Protein AF-A0A538DVA8-F1 (afdb_monomer)

Sequence (79 aa):
MIGDPTNNRRLLIHFWGGVEPCYGVEVRVVETSTDVKVTVLGGTPPDARDKACVALAKYYEASVDLKSPLGTRTIVVMK

Solvent-accessible surface area (backbone atoms only — not comparable to full-atom values): 4871 Å² total; per-residue (Å²): 107,48,69,35,94,92,38,58,37,31,38,38,41,62,49,76,40,52,47,77,80,43,30,40,77,49,79,47,78,50,79,58,96,56,36,41,36,37,35,77,50,71,46,67,38,84,94,29,73,91,51,96,68,75,100,47,82,36,81,47,76,48,78,45,81,47,98,57,66,47,84,88,41,46,80,41,82,53,132

Foldseek 3Di:
DDQDPVDQQKDKDKDKAFDPPQKDWDWDWDDDPAEIEIEIDMGGDPVCPPPDGDPDIDMDIDMDGHPDGCPNHYYHYDD

Structure (mmCIF, N/CA/C/O backbone):
data_AF-A0A538DVA8-F1
#
_entry.id   AF-A0A538DVA8-F1
#
loop_
_atom_site.group_PDB
_atom_site.id
_atom_site.type_symbol
_atom_site.label_atom_id
_atom_site.label_alt_id
_atom_site.label_comp_id
_atom_site.label_asym_id
_atom_site.label_entity_id
_atom_site.label_seq_id
_atom_site.pdbx_PDB_ins_code
_atom_site.Cartn_x
_atom_site.Cartn_y
_atom_site.Cartn_z
_atom_site.occupancy
_atom_site.B_iso_or_equiv
_atom_site.auth_seq_id
_atom_site.auth_comp_id
_atom_site.auth_asym_id
_atom_site.auth_atom_id
_atom_site.pdbx_PDB_model_num
ATOM 1 N N . MET A 1 1 ? 2.292 -2.063 7.691 1.00 86.06 1 MET A N 1
ATOM 2 C CA . MET A 1 1 ? 1.043 -1.271 7.683 1.00 86.06 1 MET A CA 1
ATOM 3 C C . MET A 1 1 ? 0.726 -0.905 9.113 1.00 86.06 1 MET A C 1
ATOM 5 O O . MET A 1 1 ? 0.870 -1.764 9.975 1.00 86.06 1 MET A O 1
ATOM 9 N N . ILE A 1 2 ? 0.349 0.341 9.365 1.00 89.19 2 ILE A N 1
ATOM 10 C CA . ILE A 1 2 ? 0.073 0.855 10.707 1.00 89.19 2 ILE A CA 1
ATOM 11 C C . ILE A 1 2 ? -1.012 1.932 10.621 1.00 89.19 2 ILE A C 1
ATOM 13 O O . ILE A 1 2 ? -1.083 2.652 9.627 1.00 89.19 2 ILE A O 1
ATOM 17 N N . GLY A 1 3 ? -1.882 2.021 11.628 1.00 88.81 3 GLY A N 1
ATOM 18 C CA . GLY A 1 3 ? -2.799 3.156 11.745 1.00 88.81 3 GLY A CA 1
ATOM 19 C C . GLY A 1 3 ? -2.022 4.449 11.994 1.00 88.81 3 GLY A C 1
ATOM 20 O O . GLY A 1 3 ? -1.025 4.438 12.712 1.00 88.81 3 GLY A O 1
ATOM 21 N N . ASP A 1 4 ? -2.458 5.556 11.405 1.00 89.50 4 ASP A N 1
ATOM 22 C CA . ASP A 1 4 ? -1.842 6.858 11.654 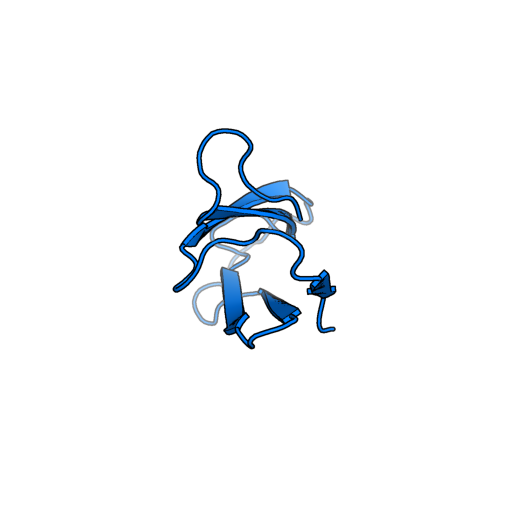1.00 89.50 4 ASP A CA 1
ATOM 23 C C . ASP A 1 4 ? -2.090 7.273 13.122 1.00 89.50 4 ASP A C 1
ATOM 25 O O . ASP A 1 4 ? -3.248 7.357 13.550 1.00 89.50 4 ASP A O 1
ATOM 29 N N . PRO A 1 5 ? -1.035 7.537 13.920 1.00 87.31 5 PRO A N 1
ATOM 30 C CA . PRO A 1 5 ? -1.185 7.891 15.332 1.00 87.31 5 PRO A CA 1
ATOM 31 C C . PRO A 1 5 ? -1.879 9.243 15.542 1.00 87.31 5 PRO A C 1
ATOM 33 O O . PRO A 1 5 ? -2.389 9.509 16.629 1.00 87.31 5 PRO A O 1
ATOM 36 N N . THR A 1 6 ? -1.905 10.096 14.517 1.00 92.25 6 THR A N 1
ATOM 37 C CA . THR A 1 6 ? -2.542 11.416 14.548 1.00 92.25 6 THR A CA 1
ATOM 38 C C . THR A 1 6 ? -3.955 11.401 13.964 1.00 92.25 6 THR A C 1
ATOM 40 O O . THR A 1 6 ? -4.739 12.311 14.233 1.00 92.25 6 THR A O 1
ATOM 43 N N . ASN A 1 7 ? -4.315 10.359 13.204 1.00 92.88 7 ASN A N 1
ATOM 44 C CA . ASN A 1 7 ? -5.619 10.227 12.565 1.00 92.88 7 ASN A CA 1
ATOM 45 C C . ASN A 1 7 ? -6.108 8.771 12.557 1.00 92.88 7 ASN A C 1
ATOM 47 O O . ASN A 1 7 ? -5.720 7.952 11.728 1.00 92.88 7 ASN A O 1
ATOM 51 N N . ASN A 1 8 ? -7.084 8.467 13.413 1.00 93.19 8 ASN A N 1
ATOM 52 C CA . ASN A 1 8 ? -7.626 7.113 13.540 1.00 93.19 8 ASN A CA 1
ATOM 53 C C . ASN A 1 8 ? -8.409 6.605 12.313 1.00 93.19 8 ASN A C 1
ATOM 55 O O . ASN A 1 8 ? -8.826 5.450 12.312 1.00 93.19 8 ASN A O 1
ATOM 59 N N . ARG A 1 9 ? -8.635 7.428 11.286 1.00 95.75 9 ARG A N 1
ATOM 60 C CA . ARG A 1 9 ? -9.256 7.047 10.008 1.00 95.75 9 ARG A CA 1
ATOM 61 C C . ARG A 1 9 ? -8.242 6.928 8.877 1.00 95.75 9 ARG A C 1
ATOM 63 O O . ARG A 1 9 ? -8.651 6.803 7.730 1.00 95.75 9 ARG A O 1
ATOM 70 N N . ARG A 1 10 ? -6.944 6.947 9.168 1.00 96.00 10 ARG A N 1
ATOM 71 C CA . ARG A 1 10 ? -5.904 6.839 8.149 1.00 96.00 10 ARG A CA 1
ATOM 72 C C . ARG A 1 10 ? -5.028 5.620 8.389 1.00 96.00 10 ARG A C 1
ATOM 74 O O . ARG A 1 10 ? -4.630 5.334 9.517 1.00 96.00 10 ARG A O 1
ATOM 81 N N . LEU A 1 11 ? -4.745 4.893 7.313 1.00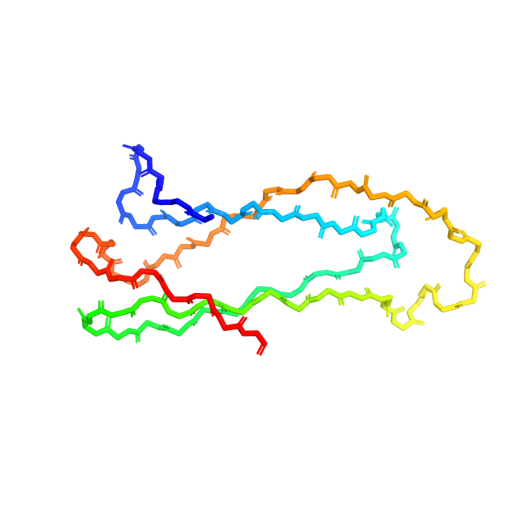 95.38 11 LEU A N 1
ATOM 82 C CA . LEU A 1 11 ? -3.827 3.762 7.310 1.00 95.38 11 LEU A CA 1
ATOM 83 C C . LEU A 1 11 ? -2.574 4.120 6.511 1.00 95.38 11 LEU A C 1
ATOM 85 O O . LEU A 1 11 ? -2.670 4.526 5.353 1.00 95.38 11 LEU A O 1
ATOM 89 N N . LEU A 1 12 ? -1.409 3.921 7.123 1.00 95.31 12 LEU A N 1
ATOM 90 C CA . LEU A 1 12 ? -0.106 4.060 6.486 1.00 95.31 12 LEU A CA 1
ATOM 91 C C . LEU A 1 12 ? 0.389 2.683 6.038 1.00 95.31 12 LEU A C 1
ATOM 93 O O . LEU A 1 12 ? 0.444 1.714 6.808 1.00 95.31 12 LEU A O 1
ATOM 97 N N . ILE A 1 13 ? 0.740 2.587 4.763 1.00 94.69 13 ILE A N 1
ATOM 98 C CA . ILE A 1 13 ? 1.145 1.355 4.100 1.00 94.69 13 ILE A CA 1
ATOM 99 C C . ILE A 1 13 ? 2.581 1.525 3.643 1.00 94.69 13 ILE A C 1
ATOM 101 O O . ILE A 1 13 ? 2.875 2.269 2.714 1.00 94.69 13 ILE A O 1
ATOM 105 N N . HIS A 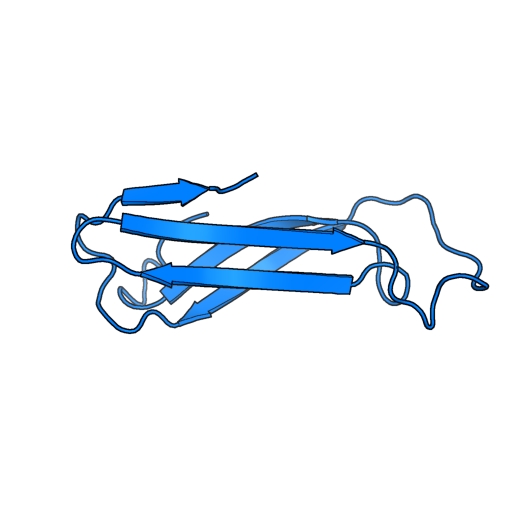1 14 ? 3.464 0.786 4.297 1.00 94.06 14 HIS A N 1
ATOM 106 C CA . HIS A 1 14 ? 4.874 0.722 3.961 1.00 94.06 14 HIS A CA 1
ATOM 107 C C . HIS A 1 14 ? 5.185 -0.529 3.161 1.00 94.06 14 HIS A C 1
ATOM 109 O O . HIS A 1 14 ? 4.782 -1.625 3.559 1.00 94.06 14 HIS A O 1
ATOM 115 N N . PHE A 1 15 ? 5.905 -0.370 2.056 1.00 93.62 15 PHE A N 1
ATOM 116 C CA . PHE A 1 15 ? 6.270 -1.476 1.178 1.00 93.62 15 PHE A CA 1
ATOM 117 C C . PHE A 1 15 ? 7.521 -1.147 0.357 1.00 93.62 15 PHE A C 1
ATOM 119 O O . PHE A 1 15 ? 7.904 0.011 0.203 1.00 93.62 15 PHE A O 1
ATOM 126 N N . TRP A 1 16 ? 8.149 -2.185 -0.188 1.00 94.94 16 TRP A N 1
ATOM 127 C CA . TRP A 1 16 ? 9.230 -2.055 -1.161 1.00 94.94 16 TRP A CA 1
ATOM 128 C C . TRP A 1 16 ? 8.681 -2.241 -2.577 1.00 94.94 16 TRP A 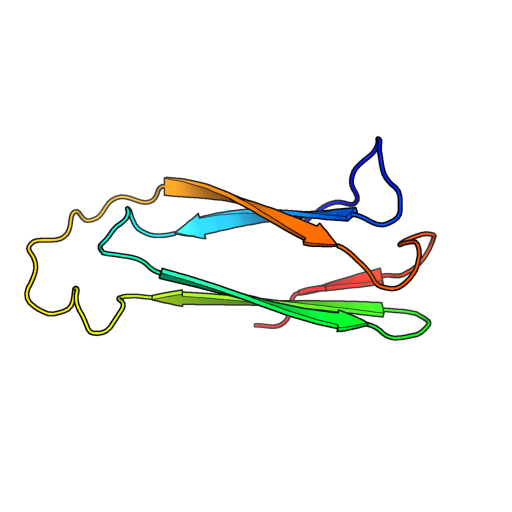C 1
ATOM 130 O O . TRP A 1 16 ? 7.816 -3.086 -2.803 1.00 94.94 16 TRP A O 1
ATOM 140 N N . GLY A 1 17 ? 9.193 -1.468 -3.529 1.00 94.44 17 GLY A N 1
ATOM 141 C CA . GLY A 1 17 ? 8.847 -1.563 -4.945 1.00 94.44 17 GLY A CA 1
ATOM 142 C C . GLY A 1 17 ? 10.016 -1.164 -5.841 1.00 94.44 17 GLY A C 1
ATOM 143 O O . GLY A 1 17 ? 11.075 -0.780 -5.349 1.00 94.44 17 GLY A O 1
ATOM 144 N N . GLY A 1 18 ? 9.836 -1.249 -7.156 1.00 94.62 18 GLY A N 1
ATOM 145 C CA . GLY A 1 18 ? 10.792 -0.683 -8.111 1.00 94.62 18 GLY A CA 1
ATOM 146 C C . GLY A 1 18 ? 10.748 0.849 -8.137 1.00 94.62 18 GLY A C 1
ATOM 147 O O . GLY A 1 18 ? 9.921 1.472 -7.472 1.00 94.62 18 GLY A O 1
ATOM 148 N N . VAL A 1 19 ? 11.640 1.468 -8.906 1.00 94.62 19 VAL A N 1
ATOM 149 C CA . VAL A 1 19 ? 11.756 2.934 -9.016 1.00 94.62 19 VAL A CA 1
ATOM 150 C C . VAL A 1 19 ? 10.831 3.474 -10.114 1.00 94.62 19 VAL A C 1
ATOM 152 O O . VAL A 1 19 ? 10.755 2.892 -11.199 1.00 94.62 19 VAL A O 1
ATOM 155 N N . GLU A 1 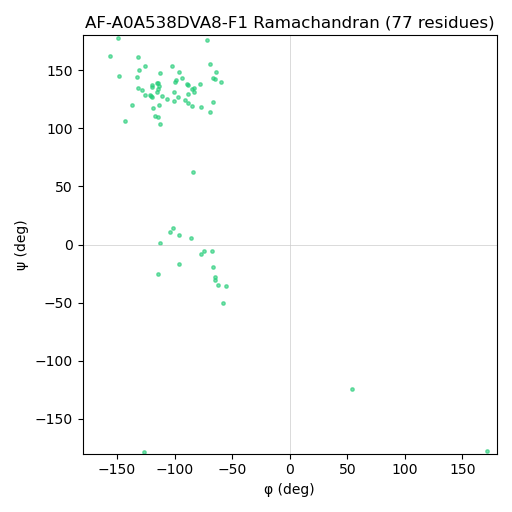20 ? 10.137 4.589 -9.868 1.00 92.19 20 GLU A N 1
ATOM 156 C CA . GLU A 1 20 ? 9.341 5.260 -10.906 1.00 92.19 20 GLU A CA 1
ATOM 157 C C . GLU A 1 20 ? 10.225 5.801 -12.053 1.00 92.19 20 GLU A C 1
ATOM 159 O O . GLU A 1 20 ? 11.366 6.200 -11.816 1.00 92.19 20 GLU A O 1
ATOM 164 N N . PRO A 1 21 ? 9.729 5.850 -13.306 1.00 92.19 21 PRO A N 1
ATOM 165 C CA . PRO A 1 21 ? 8.386 5.466 -13.759 1.00 92.19 21 PRO A CA 1
ATOM 166 C C . PRO A 1 21 ? 8.240 3.965 -14.079 1.00 92.19 21 PRO A C 1
ATOM 168 O O . PRO A 1 21 ? 7.205 3.538 -14.575 1.00 92.19 21 PRO A O 1
ATOM 171 N N . CYS A 1 22 ? 9.266 3.151 -13.821 1.00 93.62 22 CYS A N 1
ATOM 172 C CA . CYS A 1 22 ? 9.308 1.736 -14.201 1.00 93.62 22 CYS A CA 1
ATOM 173 C C . CYS A 1 22 ? 8.485 0.800 -13.309 1.00 93.62 22 CYS A C 1
ATOM 175 O O . CYS A 1 22 ? 8.347 -0.387 -13.616 1.00 93.62 22 CYS A O 1
ATOM 177 N N . TYR A 1 23 ? 7.955 1.315 -12.206 1.00 95.00 23 TYR A N 1
ATOM 178 C CA . TYR A 1 23 ? 7.162 0.559 -11.255 1.00 95.00 23 TYR A CA 1
ATOM 179 C C . TYR A 1 23 ? 5.949 1.384 -10.840 1.00 95.00 23 TYR A C 1
ATOM 181 O O . TYR A 1 23 ? 6.088 2.488 -10.320 1.00 95.00 23 TYR A O 1
ATOM 189 N N . GLY A 1 24 ? 4.765 0.845 -11.103 1.00 93.88 24 GLY A N 1
ATOM 190 C CA . GLY A 1 24 ? 3.489 1.376 -10.655 1.00 93.88 24 GLY A CA 1
ATOM 191 C C . GLY A 1 24 ? 2.969 0.569 -9.474 1.00 93.88 24 GLY A C 1
ATOM 192 O O . GLY A 1 24 ? 3.298 -0.610 -9.319 1.00 93.88 24 GLY A O 1
ATOM 193 N N . VAL A 1 25 ? 2.153 1.214 -8.646 1.00 94.19 25 VAL A N 1
ATOM 194 C CA . VAL A 1 25 ? 1.527 0.598 -7.476 1.00 94.19 25 VAL A CA 1
ATOM 195 C C . VAL A 1 25 ? 0.047 0.936 -7.467 1.00 94.19 25 VAL A C 1
ATOM 197 O O . VAL A 1 25 ? -0.336 2.090 -7.643 1.00 94.19 25 VAL A O 1
ATOM 200 N N . GLU A 1 26 ? -0.775 -0.069 -7.205 1.00 93.31 26 GLU A N 1
ATOM 201 C CA . GLU A 1 26 ? -2.190 0.071 -6.907 1.00 93.31 26 GLU A CA 1
ATOM 202 C C . GLU A 1 26 ? -2.461 -0.488 -5.507 1.00 93.31 26 GLU A C 1
ATOM 204 O O . GLU A 1 26 ? -2.123 -1.632 -5.194 1.00 93.31 26 GLU A O 1
ATOM 209 N N . VAL A 1 27 ? -3.093 0.320 -4.657 1.00 93.88 27 VAL A N 1
ATOM 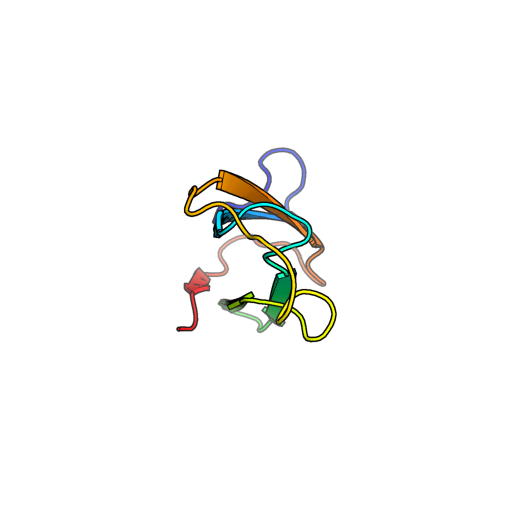210 C CA . VAL A 1 27 ? -3.530 -0.101 -3.326 1.00 93.88 27 VAL A CA 1
ATOM 211 C C . VAL A 1 27 ? -5.042 -0.263 -3.330 1.00 93.88 27 VAL A C 1
ATOM 213 O O . VAL A 1 27 ? -5.773 0.674 -3.645 1.00 93.88 27 VAL A O 1
ATOM 216 N N . ARG A 1 28 ? -5.519 -1.441 -2.928 1.00 95.25 28 ARG A N 1
ATOM 217 C CA . ARG A 1 28 ? -6.947 -1.731 -2.759 1.00 95.25 28 ARG A CA 1
ATOM 218 C C . ARG A 1 28 ? -7.259 -1.986 -1.299 1.00 95.25 28 ARG A C 1
ATOM 220 O O . ARG A 1 28 ? -6.560 -2.755 -0.642 1.00 95.25 28 ARG A O 1
ATOM 227 N N . VAL A 1 29 ? -8.336 -1.374 -0.815 1.00 95.62 29 VAL A N 1
ATOM 228 C CA . VAL A 1 29 ? -8.808 -1.537 0.562 1.00 95.62 29 VAL A CA 1
ATOM 229 C C . VAL A 1 29 ? -10.267 -1.973 0.569 1.00 95.62 29 VAL A C 1
ATOM 231 O O . VAL A 1 29 ? -11.121 -1.348 -0.059 1.00 95.62 29 VAL A O 1
ATOM 234 N N . VAL A 1 30 ? -10.547 -3.050 1.300 1.00 96.38 30 VAL A N 1
ATOM 235 C CA . VAL A 1 30 ? -11.898 -3.547 1.569 1.00 96.38 30 VAL A CA 1
ATOM 236 C C . VAL A 1 30 ? -12.129 -3.508 3.074 1.00 96.38 30 VAL A C 1
ATOM 238 O O . VAL A 1 30 ? -11.447 -4.188 3.838 1.00 96.38 30 VAL A O 1
ATOM 241 N N . GLU A 1 31 ? -13.099 -2.705 3.501 1.00 96.12 31 GLU A N 1
ATOM 242 C CA . GLU A 1 31 ? -13.453 -2.544 4.911 1.00 96.12 31 GLU A CA 1
ATOM 243 C C . GLU A 1 31 ? -14.676 -3.377 5.287 1.00 96.12 31 GLU A C 1
ATOM 245 O O . GLU A 1 31 ? -15.666 -3.435 4.558 1.00 96.12 31 GLU A O 1
ATOM 250 N N . THR A 1 32 ? -14.615 -3.970 6.473 1.00 94.88 32 THR A N 1
ATOM 251 C CA . THR A 1 32 ? -15.732 -4.613 7.167 1.00 94.88 32 THR A CA 1
ATOM 252 C C . THR A 1 32 ? -15.852 -4.029 8.580 1.00 94.88 32 THR A C 1
ATOM 254 O O . THR A 1 32 ? -15.088 -3.136 8.965 1.00 94.88 32 THR A O 1
ATOM 257 N N . SER A 1 33 ? -16.805 -4.525 9.374 1.00 92.81 33 SER A N 1
ATOM 258 C CA . SER A 1 33 ? -16.956 -4.124 10.777 1.00 92.81 33 SER A CA 1
ATOM 259 C C . SER A 1 33 ? -15.769 -4.533 11.654 1.00 92.81 33 SER A C 1
ATOM 261 O O . SER A 1 33 ? -15.501 -3.864 12.647 1.00 92.81 33 SER A O 1
ATOM 263 N N . THR A 1 34 ? -15.060 -5.608 11.299 1.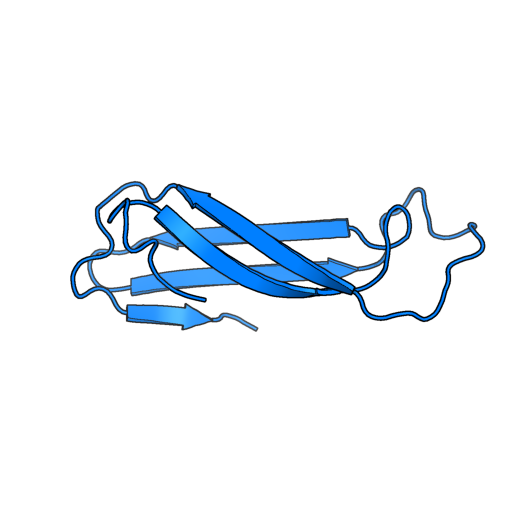00 95.25 34 THR A N 1
ATOM 264 C CA . THR A 1 34 ? -13.975 -6.198 12.104 1.00 95.25 34 THR A CA 1
ATOM 265 C C . THR A 1 34 ? -12.607 -6.090 11.450 1.00 95.25 34 THR A C 1
ATOM 267 O O . THR A 1 34 ? -11.605 -6.063 12.155 1.00 95.25 34 THR A O 1
ATOM 270 N N . ASP A 1 35 ? -12.556 -5.989 10.124 1.00 96.38 35 ASP A N 1
ATOM 271 C CA . ASP A 1 35 ? -11.323 -6.106 9.350 1.00 96.38 35 ASP A CA 1
ATOM 272 C C . ASP A 1 35 ? -11.169 -4.992 8.318 1.00 96.38 35 ASP A C 1
ATOM 274 O O . ASP A 1 35 ? -12.129 -4.598 7.648 1.00 96.38 35 ASP A O 1
ATOM 278 N N . VAL A 1 36 ? -9.924 -4.559 8.132 1.00 96.75 36 VAL A N 1
ATOM 279 C CA . VAL A 1 36 ? -9.467 -3.732 7.014 1.00 96.75 36 VAL A CA 1
ATOM 280 C C . VAL A 1 36 ? -8.531 -4.589 6.172 1.00 96.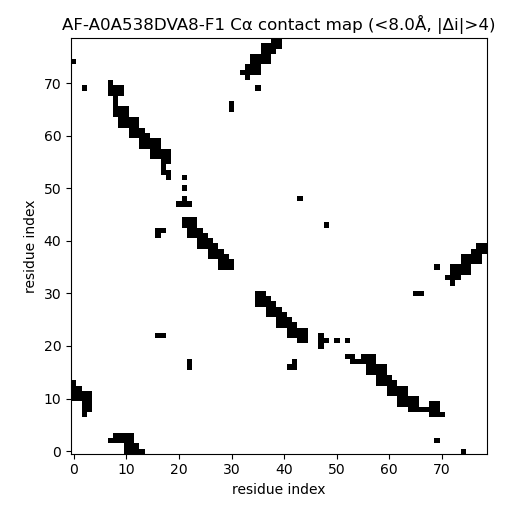75 36 VAL A C 1
ATOM 282 O O . VAL A 1 36 ? -7.389 -4.849 6.554 1.00 96.75 36 VAL A O 1
ATOM 285 N N . LYS A 1 37 ? -9.027 -5.070 5.032 1.00 96.75 37 LYS A N 1
ATOM 286 C CA . LYS A 1 37 ? -8.270 -5.925 4.117 1.00 96.75 37 LYS A CA 1
ATOM 287 C C . LYS A 1 37 ? -7.561 -5.065 3.085 1.00 96.75 37 LYS A C 1
ATOM 289 O O . LYS A 1 37 ? -8.211 -4.286 2.391 1.00 96.75 37 LYS A O 1
ATOM 294 N N . VAL A 1 38 ? -6.247 -5.214 2.975 1.00 95.88 38 VAL A N 1
ATOM 295 C CA . VAL A 1 38 ? -5.400 -4.387 2.112 1.00 95.88 38 VAL A CA 1
ATOM 296 C C . VAL A 1 38 ? -4.668 -5.267 1.114 1.00 95.88 38 VAL A C 1
ATOM 298 O O . VAL A 1 38 ? -4.009 -6.226 1.503 1.00 95.88 38 VAL A O 1
ATOM 301 N N . THR A 1 39 ? -4.755 -4.917 -0.166 1.00 96.00 39 THR A N 1
ATOM 302 C CA . THR A 1 39 ? -3.960 -5.517 -1.245 1.00 96.00 39 THR A CA 1
ATOM 303 C C . THR A 1 39 ? -3.053 -4.447 -1.835 1.00 96.00 39 THR A C 1
ATOM 305 O O . THR A 1 39 ? -3.528 -3.359 -2.161 1.00 96.00 39 THR A O 1
ATOM 308 N N . VAL A 1 40 ? -1.766 -4.753 -1.987 1.00 94.62 40 VAL A N 1
ATOM 309 C CA . VAL A 1 40 ? -0.803 -3.891 -2.683 1.00 94.62 40 VAL A CA 1
ATOM 310 C C . VAL A 1 40 ? -0.347 -4.628 -3.932 1.00 94.62 40 VAL A C 1
ATOM 312 O O . VAL A 1 40 ? 0.350 -5.635 -3.840 1.00 94.62 40 VAL A O 1
ATOM 315 N N . LEU A 1 41 ? -0.765 -4.140 -5.094 1.00 94.06 41 LEU A N 1
ATOM 316 C CA . LEU A 1 41 ? -0.364 -4.667 -6.391 1.00 94.06 41 LEU A CA 1
ATOM 317 C C . LEU A 1 41 ? 0.720 -3.756 -6.950 1.00 94.06 41 LEU A C 1
ATOM 319 O O . LEU A 1 41 ? 0.511 -2.554 -7.078 1.00 94.06 41 LEU A O 1
ATOM 323 N N . GLY A 1 42 ? 1.881 -4.315 -7.268 1.00 93.00 42 GLY A N 1
ATOM 324 C CA . GLY A 1 42 ? 2.984 -3.568 -7.859 1.00 93.00 42 GLY A CA 1
ATOM 325 C C . GLY A 1 42 ? 3.535 -4.273 -9.088 1.00 93.00 42 GLY A C 1
ATOM 326 O O . GLY A 1 42 ? 3.480 -5.499 -9.185 1.00 93.00 42 GLY A O 1
ATOM 327 N N . GLY A 1 43 ? 4.055 -3.501 -10.036 1.00 93.50 43 GLY A N 1
ATOM 328 C CA . GLY A 1 43 ? 4.643 -4.055 -11.250 1.00 93.50 43 GLY A CA 1
ATOM 329 C C . GLY A 1 43 ? 4.986 -3.001 -12.292 1.00 93.50 43 GLY A C 1
ATOM 330 O O . GLY A 1 43 ? 4.813 -1.805 -12.073 1.00 93.50 43 GLY A O 1
ATOM 331 N N . THR A 1 44 ? 5.480 -3.452 -13.442 1.00 94.31 44 THR A N 1
ATOM 332 C CA . THR A 1 44 ? 5.848 -2.564 -14.549 1.00 94.31 44 THR A CA 1
ATOM 333 C C . THR A 1 44 ? 4.597 -2.093 -15.295 1.00 94.31 44 THR A C 1
ATOM 335 O O . THR A 1 44 ? 3.875 -2.933 -15.850 1.00 94.31 44 THR A O 1
ATOM 338 N N . PRO A 1 45 ? 4.317 -0.777 -15.333 1.00 94.69 45 PRO A N 1
ATOM 339 C CA . PRO A 1 45 ? 3.165 -0.263 -16.055 1.00 94.69 45 PRO A CA 1
ATOM 340 C C . PRO A 1 45 ? 3.364 -0.429 -17.575 1.00 94.69 45 PRO A C 1
ATOM 342 O O . PRO A 1 45 ? 4.503 -0.532 -18.046 1.00 94.69 45 PRO A O 1
ATOM 345 N N . PRO A 1 46 ? 2.278 -0.495 -18.370 1.00 94.19 46 PRO A N 1
ATOM 346 C CA . PRO A 1 46 ? 2.372 -0.759 -19.807 1.00 94.19 46 PRO A CA 1
ATOM 347 C C . PRO A 1 46 ? 3.284 0.213 -20.565 1.00 94.19 46 PRO A C 1
ATOM 349 O O . PRO A 1 46 ? 4.005 -0.209 -21.463 1.00 94.19 46 PRO A O 1
ATOM 352 N N . ASP A 1 47 ? 3.301 1.486 -20.172 1.00 92.69 47 ASP A N 1
ATOM 353 C CA . ASP A 1 47 ? 4.095 2.552 -20.788 1.00 92.69 47 ASP A CA 1
ATOM 354 C C . ASP A 1 47 ? 5.596 2.491 -20.445 1.00 92.69 47 ASP A C 1
ATOM 356 O O . ASP A 1 47 ? 6.380 3.287 -20.967 1.00 92.69 47 ASP A O 1
ATOM 360 N N . ALA A 1 48 ? 6.012 1.577 -19.562 1.00 94.19 48 ALA A N 1
ATOM 361 C CA . ALA A 1 48 ? 7.403 1.408 -19.146 1.00 94.19 48 ALA A CA 1
ATOM 362 C C . ALA A 1 48 ? 8.047 0.088 -19.596 1.00 94.19 48 ALA A C 1
ATOM 364 O O . ALA A 1 48 ? 9.216 -0.138 -19.294 1.00 94.19 48 ALA A O 1
ATOM 365 N N . ARG A 1 49 ? 7.332 -0.770 -20.337 1.00 91.81 49 ARG A N 1
ATOM 366 C CA . ARG A 1 49 ? 7.839 -2.095 -20.753 1.00 91.81 49 ARG A CA 1
ATOM 367 C C . ARG A 1 49 ? 9.081 -2.036 -21.640 1.00 91.81 49 ARG A C 1
ATOM 369 O O . ARG A 1 49 ? 9.954 -2.884 -21.498 1.00 91.81 49 ARG A O 1
ATOM 376 N N . ASP A 1 50 ? 9.171 -1.018 -22.489 1.00 92.50 50 ASP A N 1
ATOM 377 C CA . ASP A 1 50 ? 10.274 -0.845 -23.442 1.00 92.50 50 ASP A CA 1
ATOM 378 C C . ASP A 1 50 ? 11.305 0.198 -22.972 1.00 92.50 50 ASP A C 1
ATOM 380 O O . ASP A 1 50 ? 12.122 0.685 -23.754 1.00 92.50 50 ASP A O 1
ATOM 384 N N . LYS A 1 51 ? 11.265 0.585 -21.689 1.00 91.06 51 LYS A N 1
ATOM 385 C CA . LYS A 1 51 ? 12.197 1.557 -21.102 1.00 91.06 51 LYS A CA 1
ATOM 386 C C . LYS A 1 51 ? 13.352 0.843 -20.404 1.00 91.06 51 LYS A C 1
ATOM 388 O O . LYS A 1 51 ? 13.192 -0.227 -19.823 1.00 91.06 51 LYS A O 1
ATOM 393 N N . ALA A 1 52 ? 14.525 1.473 -20.406 1.00 92.94 52 ALA A N 1
ATOM 394 C CA . ALA A 1 52 ? 15.634 1.029 -19.573 1.00 92.94 52 ALA A CA 1
ATOM 395 C C . ALA A 1 52 ? 15.296 1.291 -18.096 1.00 92.94 52 ALA A C 1
ATOM 397 O O . ALA A 1 52 ? 15.170 2.442 -17.676 1.00 92.94 52 ALA A O 1
ATOM 398 N N . CYS A 1 53 ? 15.143 0.220 -17.321 1.00 91.75 53 CYS A N 1
ATOM 399 C CA . CYS A 1 53 ? 14.752 0.280 -15.917 1.00 91.75 53 CYS A CA 1
ATOM 400 C C . CYS A 1 53 ? 15.883 -0.204 -15.010 1.00 91.75 53 CYS A C 1
ATOM 402 O O . CYS A 1 53 ? 16.527 -1.217 -15.278 1.00 91.75 53 CYS A O 1
ATOM 404 N N . VAL A 1 54 ? 16.113 0.518 -13.914 1.00 92.81 54 VAL A N 1
ATOM 405 C CA . VAL A 1 54 ? 17.111 0.140 -12.908 1.00 92.81 54 VAL A CA 1
ATOM 406 C C . VAL A 1 54 ? 16.581 -0.975 -12.008 1.00 92.81 54 VAL A C 1
ATOM 408 O O . VAL A 1 54 ? 15.439 -0.933 -11.551 1.00 92.81 54 VAL A O 1
ATOM 411 N N . ALA A 1 55 ? 17.432 -1.952 -11.699 1.00 90.94 55 ALA A N 1
ATOM 412 C CA . ALA A 1 55 ? 17.125 -3.030 -10.760 1.00 90.94 55 ALA A CA 1
ATOM 413 C C . ALA A 1 55 ? 17.394 -2.589 -9.309 1.00 90.94 55 ALA A C 1
ATOM 415 O O . ALA A 1 55 ? 18.266 -3.127 -8.631 1.00 90.94 55 ALA A O 1
ATOM 416 N N . LEU A 1 56 ? 16.668 -1.568 -8.848 1.00 95.38 56 LEU A N 1
ATOM 417 C CA . LEU A 1 56 ? 16.761 -1.044 -7.485 1.00 95.38 56 LEU A CA 1
ATOM 418 C C . LEU A 1 56 ? 15.419 -1.170 -6.768 1.00 95.38 56 LEU A C 1
ATOM 420 O O . LEU A 1 56 ? 14.371 -0.851 -7.330 1.00 95.38 56 LEU A O 1
ATOM 424 N N . ALA A 1 57 ? 15.471 -1.593 -5.506 1.00 95.12 57 ALA A N 1
ATOM 425 C CA . ALA A 1 57 ? 14.329 -1.548 -4.608 1.00 95.12 57 ALA A CA 1
ATOM 426 C C . ALA A 1 57 ? 14.290 -0.189 -3.898 1.00 95.12 57 ALA A C 1
ATOM 428 O O . ALA A 1 57 ? 15.279 0.247 -3.309 1.00 95.12 57 ALA A O 1
ATOM 429 N N . LYS A 1 58 ? 13.135 0.467 -3.930 1.00 96.12 58 LYS A N 1
ATOM 430 C CA . LYS A 1 58 ? 12.847 1.7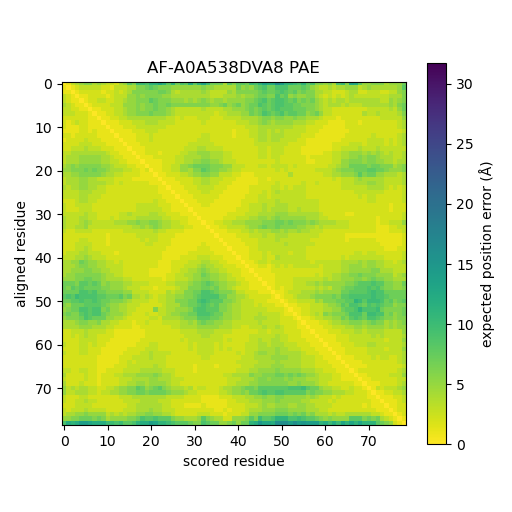09 -3.216 1.00 96.12 58 LYS A CA 1
ATOM 431 C C . LYS A 1 58 ? 11.754 1.449 -2.184 1.00 96.12 58 LYS A C 1
ATOM 433 O O . LYS A 1 58 ? 10.812 0.699 -2.441 1.00 96.12 58 LYS A O 1
ATOM 438 N N . TYR A 1 59 ? 11.919 2.033 -1.003 1.00 95.81 59 TYR A N 1
ATOM 439 C CA . TYR A 1 59 ? 10.926 1.981 0.063 1.00 95.81 59 TYR A CA 1
ATOM 440 C C . TYR A 1 59 ? 9.904 3.094 -0.140 1.00 95.81 59 TYR A C 1
ATOM 442 O O . TYR A 1 59 ? 10.277 4.240 -0.400 1.00 95.81 59 TYR A O 1
ATOM 450 N N . TYR A 1 60 ? 8.629 2.752 -0.008 1.00 94.88 60 TYR A N 1
ATOM 451 C CA . TYR A 1 60 ? 7.510 3.657 -0.207 1.00 94.88 60 TYR A CA 1
ATOM 452 C C . TYR A 1 60 ? 6.589 3.673 1.002 1.00 94.88 60 TYR A C 1
ATOM 454 O O . TYR A 1 60 ? 6.441 2.684 1.725 1.00 94.88 60 TYR A O 1
ATOM 462 N N . GLU A 1 61 ? 5.912 4.804 1.146 1.00 94.38 61 GLU A N 1
ATOM 463 C CA . GLU A 1 61 ? 4.757 4.976 2.007 1.00 94.38 61 GLU A CA 1
ATOM 464 C C . GLU A 1 61 ? 3.571 5.410 1.146 1.00 94.38 61 GLU A C 1
ATOM 466 O O . GLU A 1 61 ? 3.660 6.372 0.384 1.00 94.38 61 GLU A O 1
ATOM 471 N N . ALA A 1 62 ? 2.456 4.700 1.273 1.00 92.69 62 ALA A N 1
ATOM 472 C CA . ALA A 1 62 ? 1.157 5.139 0.791 1.00 92.69 62 ALA A CA 1
ATOM 473 C C . ALA A 1 62 ? 0.245 5.406 1.989 1.00 92.69 62 ALA A C 1
ATOM 475 O O . ALA A 1 62 ? 0.323 4.716 3.007 1.00 92.69 62 ALA A O 1
ATOM 476 N N . SER A 1 63 ? -0.652 6.378 1.852 1.00 94.12 63 SER A N 1
ATOM 477 C CA . SER A 1 63 ? -1.702 6.631 2.838 1.00 94.12 63 SER A CA 1
ATOM 478 C C . SER A 1 63 ? -3.065 6.351 2.220 1.00 94.12 63 SER A C 1
ATOM 480 O O . SER A 1 63 ? -3.297 6.689 1.060 1.00 94.12 63 SER A O 1
ATOM 482 N N . VAL A 1 64 ? -3.953 5.719 2.986 1.00 94.88 64 VAL A N 1
ATOM 483 C CA . VAL A 1 64 ? -5.333 5.458 2.569 1.00 94.88 64 VAL A CA 1
ATOM 484 C C . VAL A 1 64 ? -6.284 5.943 3.648 1.00 94.88 64 VAL A C 1
ATOM 486 O O . VAL A 1 64 ? -6.098 5.640 4.830 1.00 94.88 64 VAL A O 1
ATOM 489 N N . ASP A 1 65 ? -7.311 6.671 3.226 1.00 96.31 65 ASP A N 1
ATOM 490 C CA . ASP A 1 65 ? -8.395 7.095 4.100 1.00 96.31 65 ASP A CA 1
ATOM 491 C C . ASP A 1 65 ? -9.436 5.977 4.230 1.00 96.31 65 ASP A C 1
ATOM 493 O O . ASP A 1 65 ? -9.888 5.386 3.247 1.00 96.31 65 ASP A O 1
ATOM 497 N N . LEU A 1 66 ? -9.807 5.682 5.471 1.00 95.44 66 LEU A N 1
ATOM 498 C CA . LEU A 1 66 ? -10.792 4.675 5.839 1.00 95.44 66 LEU A CA 1
ATOM 499 C C . LEU A 1 66 ? -12.175 5.318 5.976 1.00 95.44 66 LEU A C 1
ATOM 501 O O . LEU A 1 66 ? -12.336 6.417 6.515 1.00 95.44 66 LEU A O 1
ATOM 505 N N . LYS A 1 67 ? -13.212 4.589 5.568 1.00 95.25 67 LYS A N 1
ATOM 506 C CA . LYS A 1 67 ? -14.618 4.994 5.704 1.00 95.25 67 LYS A CA 1
ATOM 507 C C . LYS A 1 67 ? -15.040 5.098 7.169 1.00 95.25 67 LYS A C 1
ATOM 509 O O . LYS A 1 67 ? -15.906 5.903 7.513 1.00 95.25 67 LYS A O 1
ATOM 514 N N . SER A 1 68 ? -14.441 4.290 8.042 1.00 94.25 68 SER A N 1
ATOM 515 C CA . SER A 1 68 ? -14.670 4.298 9.492 1.00 94.25 68 SER A CA 1
ATOM 516 C C . SER A 1 68 ? -13.347 4.312 10.270 1.00 94.25 68 SER A C 1
ATOM 518 O O . SER A 1 68 ? -12.311 3.983 9.697 1.00 94.25 68 SER A O 1
ATOM 520 N N . PRO A 1 69 ? -13.334 4.694 11.561 1.00 94.81 69 PRO A N 1
ATOM 521 C CA . PRO A 1 69 ? -12.124 4.655 12.388 1.00 94.81 69 PRO A CA 1
ATOM 522 C C . PRO A 1 69 ? -11.545 3.242 12.507 1.00 94.81 69 PRO A C 1
ATOM 524 O O . PRO A 1 69 ? -12.296 2.278 12.629 1.00 94.81 69 PRO A O 1
ATOM 527 N N . LEU A 1 70 ? -10.219 3.084 12.461 1.00 94.00 70 LEU A N 1
ATOM 528 C CA . LEU A 1 70 ? -9.521 1.799 12.596 1.00 94.00 70 LEU A CA 1
ATOM 529 C C . LEU A 1 70 ? -9.868 1.115 13.924 1.00 94.00 70 LEU A C 1
ATOM 531 O O . LEU A 1 70 ? -10.326 -0.023 13.903 1.00 94.00 70 LEU A O 1
ATOM 535 N N . GLY A 1 71 ? -9.760 1.827 15.048 1.00 90.94 71 GLY A N 1
ATOM 536 C CA . GLY A 1 71 ? -10.167 1.320 16.361 1.00 90.94 71 GLY A CA 1
ATOM 537 C C . GLY A 1 71 ? -9.498 -0.014 16.698 1.00 90.94 71 GLY A C 1
ATOM 538 O O . GLY A 1 71 ? -8.277 -0.123 16.658 1.00 90.94 71 GLY A O 1
ATOM 539 N N . THR A 1 72 ? -10.308 -1.026 17.005 1.00 92.25 72 THR A N 1
ATOM 540 C CA . THR A 1 72 ? -9.869 -2.401 17.297 1.00 92.25 72 THR A CA 1
ATOM 541 C C . THR A 1 72 ? -9.937 -3.333 16.082 1.00 92.25 72 THR A C 1
ATOM 543 O O . THR A 1 72 ? -9.770 -4.543 16.233 1.00 92.25 72 THR A O 1
ATOM 546 N N . ARG A 1 73 ? -10.209 -2.804 14.878 1.00 94.75 73 ARG A N 1
ATOM 547 C CA . ARG A 1 73 ? -10.287 -3.614 13.657 1.00 94.75 73 ARG A CA 1
ATOM 548 C C . ARG A 1 73 ? -8.919 -4.184 13.301 1.00 94.75 73 ARG A C 1
ATOM 550 O O . ARG A 1 73 ? -7.895 -3.514 13.429 1.00 94.75 73 ARG A O 1
ATOM 557 N N . THR A 1 74 ? -8.919 -5.411 12.801 1.00 94.56 74 THR A N 1
ATOM 558 C CA . THR A 1 74 ? -7.700 -6.108 12.396 1.00 94.56 74 THR A CA 1
ATOM 559 C C . THR A 1 74 ? -7.303 -5.695 10.982 1.00 94.56 74 THR A C 1
ATOM 561 O O . THR A 1 74 ? -8.136 -5.626 10.078 1.00 94.56 74 THR A O 1
ATOM 564 N N . ILE A 1 75 ? -6.018 -5.412 10.773 1.00 94.44 75 ILE A N 1
ATOM 565 C CA . ILE A 1 75 ? -5.475 -5.172 9.433 1.00 94.44 75 ILE A CA 1
ATOM 566 C C . ILE A 1 75 ? -5.057 -6.519 8.852 1.00 94.44 75 ILE A C 1
ATOM 568 O O . ILE A 1 75 ? -4.206 -7.204 9.418 1.00 94.44 75 ILE A O 1
ATOM 572 N N . VAL A 1 76 ? -5.628 -6.880 7.706 1.00 94.88 76 VAL A N 1
ATOM 573 C CA . VAL A 1 76 ? -5.316 -8.131 7.009 1.00 94.88 76 VAL A CA 1
ATOM 574 C C . VAL A 1 76 ? -4.637 -7.805 5.689 1.00 94.88 76 VAL A C 1
ATOM 576 O O . VAL A 1 76 ? -5.215 -7.145 4.826 1.00 94.88 76 VAL A O 1
ATOM 579 N N . VAL A 1 77 ? -3.410 -8.290 5.519 1.00 91.56 77 VAL A N 1
ATOM 580 C CA . VAL A 1 77 ? -2.683 -8.166 4.254 1.00 91.56 77 VAL A CA 1
ATOM 581 C C . VAL A 1 77 ? -3.104 -9.307 3.339 1.00 91.56 77 VAL A C 1
ATOM 583 O O . VAL A 1 77 ? -2.921 -10.477 3.669 1.00 91.56 77 VAL A O 1
ATOM 586 N N . MET A 1 78 ? -3.676 -8.957 2.194 1.00 87.75 78 MET A N 1
ATOM 587 C CA . MET A 1 78 ? -3.998 -9.902 1.134 1.00 87.75 78 MET A CA 1
ATOM 588 C C . MET A 1 78 ? -2.798 -10.026 0.194 1.00 87.75 78 MET A C 1
ATOM 590 O O . MET A 1 78 ? -2.145 -9.026 -0.116 1.00 87.75 78 MET A O 1
ATOM 594 N N . LYS A 1 79 ? -2.500 -11.261 -0.208 1.00 71.69 79 LYS A N 1
ATOM 595 C CA . LYS A 1 79 ? -1.414 -11.597 -1.128 1.00 71.69 79 LYS A CA 1
ATOM 596 C C . LYS A 1 79 ? -1.945 -11.766 -2.543 1.00 71.69 79 LYS A C 1
ATOM 598 O O . LYS A 1 79 ? -3.058 -12.321 -2.670 1.00 71.69 79 LYS A O 1
#

Radius of gyration: 14.63 Å; Cα contacts (8 Å, |Δi|>4): 143; chains: 1; bounding box: 34×23×41 Å

Nearest PDB structures (foldseek):
  4rnd-assembly1_A  TM=5.466E-01  e=3.165E+00  Saccharomyces cerevisiae S288C
  4rnd-assembly1_C  TM=5.224E-01  e=3.580E+00  Saccharomyces cerevisiae S288C
  4p1y-assembly1_C  TM=3.286E-01  e=4.582E+00  Staphylococcus aureus subsp. aureus Mu50
  4p1y-assembly1_A  TM=3.286E-01  e=4.582E+00  Staphylococcus aureus subsp. aureus Mu50

Mean predicted aligned error: 3.39 Å

pLDDT: mean 93.47, std 3.27, range [71.69, 96.75]

Secondary structure (DSSP, 8-state):
-EEETTEEEEEEEEEEE--TTS-EEEEEEEE-SSEEEEEEEEE--GGGTTS------EEEEEEEE-SS--TTPEEEEE-